Protein AF-A0A7C4XNE7-F1 (afdb_monomer_lite)

pLDDT: mean 83.35, std 9.61, range [59.5, 94.69]

Radius of gyration: 12.19 Å; chains: 1; bounding box: 27×19×32 Å

Foldseek 3Di:
DDDDADDFDDDPQWTFDADVPDPVRTPDIGNHPPVVVVVCVVVVHDD

Sequence (47 aa):
MFRVIPAVDLRGGKVVRLRQGREEEITFSLDDPVGGAGSWRGRGGRG

Structure (mmCIF, N/CA/C/O backbone):
data_AF-A0A7C4XNE7-F1
#
_entry.id   AF-A0A7C4XNE7-F1
#
loop_
_atom_site.group_PDB
_atom_site.id
_atom_site.type_symbol
_atom_site.label_atom_id
_atom_site.label_alt_id
_atom_site.label_comp_id
_atom_site.label_asym_id
_atom_site.label_entity_id
_atom_site.label_seq_id
_atom_site.pdbx_PDB_ins_code
_atom_site.Cartn_x
_atom_site.Cartn_y
_atom_site.Cartn_z
_atom_site.occupancy
_atom_site.B_iso_or_equiv
_atom_site.auth_seq_id
_atom_site.auth_comp_id
_atom_site.auth_asym_id
_atom_site.auth_atom_id
_atom_site.pdbx_PDB_model_num
ATOM 1 N N . MET A 1 1 ? -19.328 -5.784 -20.105 1.00 73.44 1 MET A N 1
ATOM 2 C CA . MET A 1 1 ? -17.880 -6.091 -20.041 1.00 73.44 1 MET A CA 1
ATOM 3 C C . MET A 1 1 ? -17.352 -5.623 -18.691 1.00 73.44 1 MET A C 1
ATOM 5 O O . MET A 1 1 ? -17.618 -4.484 -18.332 1.00 73.44 1 MET A O 1
ATOM 9 N N . PHE A 1 2 ? -16.682 -6.484 -17.926 1.00 84.25 2 PHE A N 1
ATOM 10 C CA . PHE A 1 2 ? -16.146 -6.156 -16.598 1.00 84.25 2 PHE A CA 1
ATOM 11 C C . PHE A 1 2 ? -14.743 -5.536 -16.730 1.00 84.25 2 PHE A C 1
ATOM 13 O O . PHE A 1 2 ? -13.911 -6.074 -17.461 1.00 84.25 2 PHE A O 1
ATOM 20 N N . ARG A 1 3 ? -14.477 -4.403 -16.062 1.00 83.75 3 ARG A N 1
ATOM 21 C CA . ARG A 1 3 ? -13.168 -3.720 -16.051 1.00 83.75 3 ARG A CA 1
ATOM 22 C C . ARG A 1 3 ? -12.708 -3.546 -14.608 1.00 83.75 3 ARG A C 1
ATOM 24 O O . ARG A 1 3 ? -13.371 -2.873 -13.831 1.00 83.75 3 ARG A O 1
ATOM 31 N N . VAL A 1 4 ? -11.558 -4.125 -14.281 1.00 83.88 4 VAL A N 1
ATOM 32 C CA . VAL A 1 4 ? -10.880 -3.912 -12.998 1.00 83.88 4 VAL A CA 1
ATOM 33 C C . VAL A 1 4 ? -9.975 -2.694 -13.126 1.00 83.88 4 VAL A C 1
ATOM 35 O O . VAL A 1 4 ? -9.219 -2.588 -14.094 1.00 83.88 4 VAL A O 1
ATOM 38 N N . ILE A 1 5 ? -10.056 -1.785 -12.157 1.00 84.12 5 ILE A N 1
ATOM 39 C CA . ILE A 1 5 ? -9.161 -0.634 -12.044 1.00 84.12 5 ILE A CA 1
ATOM 40 C C . ILE A 1 5 ? -8.373 -0.816 -10.745 1.00 84.12 5 ILE A C 1
ATOM 42 O O . ILE A 1 5 ? -8.976 -0.764 -9.673 1.00 84.12 5 ILE A O 1
ATOM 46 N N . PRO A 1 6 ? -7.061 -1.094 -10.814 1.00 83.38 6 PRO A N 1
ATOM 47 C CA . PRO A 1 6 ? -6.231 -1.138 -9.620 1.00 83.38 6 PRO A CA 1
ATOM 48 C C . PRO A 1 6 ? -6.072 0.275 -9.044 1.00 83.38 6 PRO A C 1
ATOM 50 O O . PRO A 1 6 ? -5.939 1.240 -9.794 1.00 83.38 6 PRO A O 1
ATOM 53 N N . ALA A 1 7 ? -6.067 0.384 -7.718 1.00 86.12 7 ALA A N 1
ATOM 54 C CA . ALA A 1 7 ? -5.876 1.637 -6.996 1.00 86.12 7 ALA A CA 1
ATOM 55 C C . ALA A 1 7 ? -4.861 1.440 -5.865 1.00 86.12 7 ALA A C 1
ATOM 57 O O . ALA A 1 7 ? -4.786 0.361 -5.270 1.00 86.12 7 ALA A O 1
ATOM 58 N N . VAL A 1 8 ? -4.082 2.484 -5.592 1.00 87.56 8 VAL A N 1
ATOM 59 C CA . VAL A 1 8 ? -3.132 2.568 -4.481 1.00 87.56 8 VAL A CA 1
ATOM 60 C C . VAL A 1 8 ? -3.220 3.963 -3.872 1.00 87.56 8 VAL A C 1
ATOM 62 O O . VAL A 1 8 ? -3.340 4.942 -4.608 1.00 87.56 8 VAL A O 1
ATOM 65 N N . ASP A 1 9 ? -3.129 4.049 -2.548 1.00 89.00 9 ASP A N 1
ATOM 66 C CA . ASP A 1 9 ? -3.062 5.325 -1.836 1.00 89.00 9 ASP A CA 1
ATOM 67 C C . ASP A 1 9 ? -1.595 5.700 -1.598 1.00 89.00 9 ASP A C 1
ATOM 69 O O . ASP A 1 9 ? 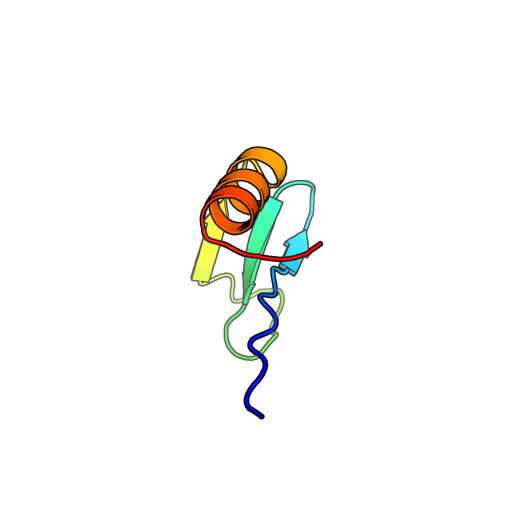-0.767 4.828 -1.321 1.00 89.00 9 ASP A O 1
ATOM 73 N N . LEU A 1 10 ? -1.264 6.992 -1.683 1.00 89.94 10 LEU A N 1
ATOM 74 C CA . LEU A 1 10 ? 0.095 7.501 -1.480 1.00 89.94 10 LEU A CA 1
ATOM 75 C C . LEU A 1 10 ? 0.146 8.494 -0.317 1.00 89.94 10 LEU A C 1
ATOM 77 O O . LEU A 1 10 ? -0.648 9.432 -0.260 1.00 89.94 10 LEU A O 1
ATOM 81 N N . ARG A 1 11 ? 1.126 8.333 0.578 1.00 88.62 11 ARG A N 1
ATOM 82 C CA . ARG A 1 11 ? 1.411 9.286 1.662 1.00 88.62 11 ARG A CA 1
ATOM 83 C C . ARG A 1 11 ? 2.906 9.354 1.943 1.00 88.62 11 ARG A C 1
ATOM 85 O O . ARG A 1 11 ? 3.541 8.331 2.177 1.00 88.62 11 ARG A O 1
ATOM 92 N N . GLY A 1 12 ? 3.474 10.562 1.929 1.00 87.62 12 GLY A N 1
ATOM 93 C CA . GLY A 1 12 ? 4.887 10.784 2.270 1.00 87.62 12 GLY A CA 1
ATOM 94 C C . GLY A 1 12 ? 5.876 9.981 1.414 1.00 87.62 12 GLY A C 1
ATOM 95 O O . GLY A 1 12 ? 6.885 9.518 1.931 1.00 87.62 12 GLY A O 1
ATOM 96 N N . GLY A 1 13 ? 5.558 9.758 0.135 1.00 89.06 13 GLY A N 1
ATOM 97 C CA . GLY A 1 13 ? 6.380 8.957 -0.782 1.00 89.06 13 GLY A CA 1
ATOM 98 C C . GLY A 1 13 ? 6.184 7.441 -0.682 1.00 89.06 13 GLY A C 1
ATOM 99 O O . GLY A 1 13 ? 6.848 6.712 -1.4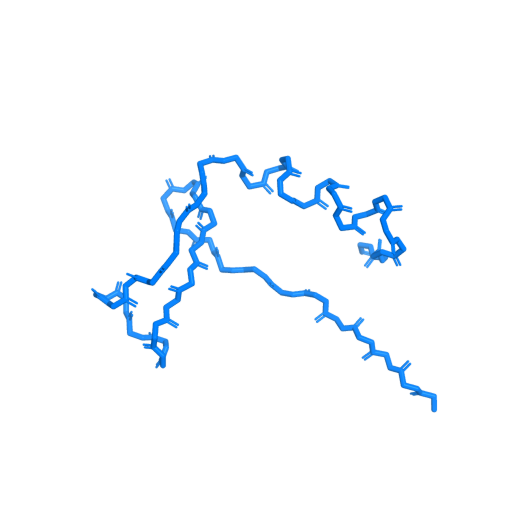06 1.00 89.06 13 GLY A O 1
ATOM 100 N N . LYS A 1 14 ? 5.267 6.961 0.166 1.00 89.50 14 LYS A N 1
ATOM 101 C CA . LYS A 1 14 ? 4.991 5.533 0.382 1.00 89.50 14 LYS A CA 1
ATOM 102 C C . LYS A 1 14 ? 3.608 5.154 -0.131 1.00 89.50 14 LYS A C 1
ATOM 104 O O . LYS A 1 14 ? 2.685 5.966 -0.053 1.00 89.50 14 LYS A O 1
ATOM 109 N N . VAL A 1 15 ? 3.441 3.911 -0.578 1.00 93.06 15 VAL A N 1
ATOM 110 C CA . VAL A 1 15 ? 2.105 3.315 -0.748 1.00 93.06 15 VAL A CA 1
ATOM 111 C C . VAL A 1 15 ? 1.565 2.958 0.622 1.00 93.06 15 VAL A C 1
ATOM 113 O O . VAL A 1 15 ? 2.294 2.384 1.429 1.00 93.06 15 VAL A O 1
ATOM 116 N N . VAL A 1 16 ? 0.299 3.268 0.885 1.00 93.88 16 VAL A N 1
ATOM 117 C CA . VAL A 1 16 ? -0.369 2.950 2.150 1.00 93.88 16 VAL A CA 1
ATOM 118 C C . VAL A 1 16 ? -1.708 2.256 1.915 1.00 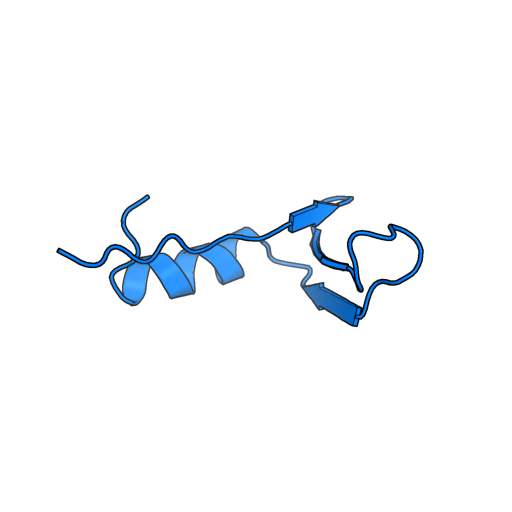93.88 16 VAL A C 1
ATOM 120 O O . VAL A 1 16 ? -2.283 2.332 0.832 1.00 93.88 16 VAL A O 1
ATOM 123 N N . ARG A 1 17 ? -2.213 1.565 2.941 1.00 94.69 17 ARG A N 1
ATOM 124 C CA . ARG A 1 17 ? -3.617 1.141 3.018 1.00 94.69 17 ARG A CA 1
ATOM 125 C C . ARG A 1 17 ? -4.204 1.553 4.352 1.00 94.69 17 ARG A C 1
ATOM 127 O O . ARG A 1 17 ? -3.752 1.076 5.395 1.00 94.69 17 ARG A O 1
ATOM 134 N N . LEU A 1 18 ? -5.245 2.370 4.313 1.00 94.31 18 LEU A N 1
ATOM 135 C CA . LEU A 1 18 ? -5.945 2.835 5.505 1.00 94.31 18 LEU A CA 1
ATOM 136 C C . LEU A 1 18 ? -7.114 1.911 5.846 1.00 94.31 18 LEU A C 1
ATOM 138 O O . LEU A 1 18 ? -7.823 1.433 4.954 1.00 94.31 18 LEU A O 1
ATOM 142 N N . ARG A 1 19 ? -7.369 1.678 7.135 1.00 93.81 19 ARG A N 1
ATOM 143 C CA . ARG A 1 19 ? -8.623 1.051 7.561 1.00 93.81 19 ARG A CA 1
ATOM 144 C C . ARG A 1 19 ? -9.733 2.093 7.491 1.00 93.81 19 ARG A C 1
ATOM 146 O O . ARG A 1 19 ? -9.673 3.122 8.153 1.00 93.81 19 ARG A O 1
ATOM 153 N N . GLN A 1 20 ? -10.742 1.831 6.659 1.00 93.50 20 GLN A N 1
ATOM 154 C CA . GLN A 1 20 ? -11.900 2.720 6.475 1.00 93.50 20 GLN A CA 1
ATOM 155 C C . GLN A 1 20 ? -11.530 4.178 6.120 1.00 93.50 20 GLN A C 1
ATOM 157 O O . GLN A 1 20 ? -12.270 5.095 6.457 1.00 93.50 20 GLN A O 1
ATOM 162 N N . GLY A 1 21 ? -10.387 4.403 5.459 1.00 89.69 21 GLY A N 1
ATOM 163 C CA . GLY A 1 21 ? -9.941 5.742 5.050 1.00 89.69 21 GLY A CA 1
ATOM 164 C C . GLY A 1 21 ? -9.421 6.639 6.180 1.00 89.69 21 GLY A C 1
ATOM 165 O O . GLY A 1 21 ? -9.169 7.813 5.936 1.00 89.69 21 GLY A O 1
ATOM 166 N N . ARG A 1 22 ? -9.251 6.114 7.400 1.00 91.88 22 ARG A N 1
ATOM 167 C CA . ARG A 1 22 ? -8.698 6.866 8.535 1.00 91.88 22 ARG A CA 1
ATOM 168 C C . ARG A 1 22 ? -7.183 6.943 8.434 1.00 91.88 22 ARG A C 1
ATOM 170 O O . ARG A 1 22 ? -6.519 5.907 8.392 1.00 91.88 22 ARG A O 1
ATOM 177 N N . GLU A 1 23 ? -6.645 8.155 8.379 1.00 88.69 23 GLU A N 1
ATOM 178 C CA . GLU A 1 23 ? -5.217 8.412 8.159 1.00 88.69 23 GLU A C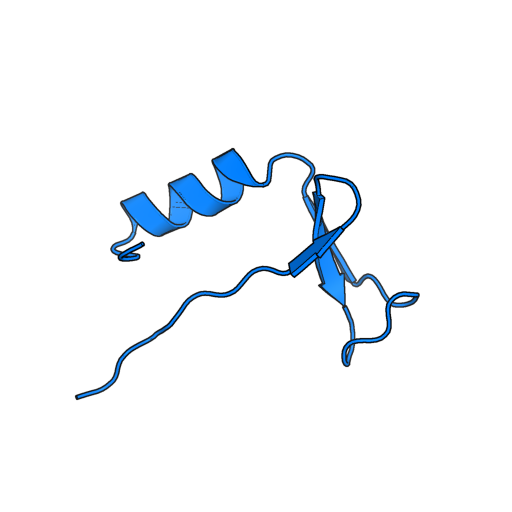A 1
ATOM 179 C C . GLU A 1 23 ? -4.340 7.801 9.259 1.00 88.69 23 GLU A C 1
ATOM 181 O O . GLU A 1 23 ? -3.250 7.295 8.993 1.00 88.69 23 GLU A O 1
ATOM 186 N N . GLU A 1 24 ? -4.843 7.803 10.487 1.00 90.62 24 GLU A N 1
ATOM 187 C CA . GLU A 1 24 ? -4.209 7.250 11.676 1.00 90.62 24 GLU A CA 1
ATOM 188 C C . GLU A 1 24 ? -4.229 5.714 11.720 1.00 90.62 24 GLU A C 1
ATOM 190 O O . GLU A 1 24 ? -3.450 5.105 12.453 1.00 90.62 24 GLU A O 1
ATOM 195 N N . GLU A 1 25 ? -5.068 5.065 10.910 1.00 94.50 25 GLU A N 1
ATOM 196 C CA . GLU A 1 25 ? -5.226 3.610 10.892 1.00 94.50 25 GLU A CA 1
ATOM 197 C C . GLU A 1 25 ? -4.552 2.974 9.664 1.00 94.50 25 GLU A C 1
ATOM 199 O O . GLU A 1 25 ? -5.186 2.296 8.847 1.00 94.50 25 GLU A O 1
ATOM 204 N N . ILE A 1 26 ? -3.236 3.169 9.528 1.00 92.44 26 ILE A N 1
ATOM 205 C CA . ILE A 1 26 ? -2.434 2.506 8.490 1.00 92.44 26 ILE A CA 1
ATOM 206 C C . ILE A 1 26 ? -2.328 1.006 8.796 1.00 92.44 26 ILE A C 1
ATOM 208 O O . ILE A 1 26 ? -1.803 0.593 9.825 1.00 92.44 26 ILE A O 1
ATOM 212 N N . THR A 1 27 ? -2.785 0.178 7.859 1.00 94.31 27 THR A N 1
ATOM 213 C CA . THR A 1 27 ? -2.729 -1.295 7.947 1.00 94.31 27 THR A CA 1
ATOM 214 C C . THR A 1 27 ? -1.627 -1.916 7.094 1.00 94.31 27 THR A C 1
ATOM 216 O O . THR A 1 27 ? -1.305 -3.087 7.266 1.00 94.31 27 THR A O 1
ATOM 219 N N . PHE A 1 28 ? -1.074 -1.155 6.151 1.00 92.12 28 PHE A N 1
ATOM 220 C CA . PHE A 1 28 ? 0.001 -1.582 5.261 1.00 92.12 28 PHE A CA 1
ATOM 221 C C . PHE A 1 28 ? 0.767 -0.358 4.758 1.00 92.12 28 PHE A C 1
ATOM 223 O O . PHE A 1 28 ? 0.143 0.669 4.476 1.00 92.12 28 PHE A O 1
ATOM 230 N N . SER A 1 29 ? 2.087 -0.481 4.607 1.00 91.25 29 SER A N 1
ATOM 231 C CA . SER A 1 29 ? 2.937 0.516 3.958 1.00 91.25 29 SER A CA 1
ATOM 232 C C . SER A 1 29 ? 4.035 -0.136 3.110 1.00 91.25 29 SER A C 1
ATOM 234 O O . SER A 1 29 ? 4.533 -1.211 3.443 1.00 91.25 29 SER A O 1
ATOM 236 N N . LEU A 1 30 ? 4.405 0.514 2.004 1.00 88.69 30 LEU A N 1
ATOM 237 C CA . LEU A 1 30 ? 5.506 0.117 1.121 1.00 88.69 30 LEU A CA 1
ATOM 238 C C . LEU A 1 30 ? 6.290 1.358 0.678 1.00 88.69 30 LEU A C 1
ATOM 240 O O . LEU A 1 30 ? 5.695 2.329 0.212 1.00 88.69 30 LEU A O 1
ATOM 244 N N . ASP A 1 31 ? 7.617 1.302 0.788 1.00 88.88 31 ASP A N 1
ATOM 245 C CA . ASP A 1 31 ? 8.509 2.443 0.530 1.00 88.88 31 ASP A CA 1
ATOM 246 C C . ASP A 1 31 ? 8.787 2.708 -0.958 1.00 88.88 31 ASP A C 1
ATOM 248 O O . ASP A 1 31 ? 9.161 3.821 -1.310 1.00 88.88 31 ASP A O 1
ATOM 252 N N . ASP A 1 32 ? 8.588 1.713 -1.829 1.00 83.81 32 ASP A N 1
ATOM 253 C CA . ASP A 1 32 ? 8.803 1.833 -3.275 1.00 83.81 32 ASP A CA 1
ATOM 254 C C . ASP A 1 32 ? 7.467 1.837 -4.047 1.00 83.81 32 ASP A C 1
ATOM 256 O O . ASP A 1 32 ? 6.989 0.785 -4.500 1.00 83.81 32 ASP A O 1
ATOM 260 N N . PRO A 1 33 ? 6.827 3.011 -4.209 1.00 77.88 33 PRO A N 1
ATOM 261 C CA . PRO A 1 33 ? 5.579 3.127 -4.957 1.00 77.88 33 PRO A CA 1
ATOM 262 C C . PRO A 1 33 ? 5.738 2.791 -6.443 1.00 77.88 33 PRO A C 1
ATOM 264 O O . PRO A 1 33 ? 4.786 2.316 -7.068 1.00 77.88 33 PRO A O 1
ATOM 267 N N . VAL A 1 34 ? 6.932 2.993 -7.009 1.00 80.56 34 VAL A N 1
ATOM 268 C CA . VAL A 1 34 ? 7.211 2.749 -8.428 1.00 80.56 34 VAL A CA 1
ATOM 269 C C . VAL A 1 34 ? 7.358 1.254 -8.691 1.00 80.56 34 VAL A C 1
ATOM 271 O O . VAL A 1 34 ? 6.712 0.735 -9.604 1.00 80.56 34 VAL A O 1
ATOM 274 N N . GLY A 1 35 ? 8.130 0.538 -7.872 1.00 76.31 35 GLY A N 1
ATOM 275 C CA . GLY A 1 35 ? 8.246 -0.919 -7.946 1.00 76.31 35 GLY A CA 1
ATOM 276 C C . GLY A 1 35 ? 6.904 -1.616 -7.723 1.00 76.31 35 GLY A C 1
ATOM 277 O O . GLY A 1 35 ? 6.547 -2.537 -8.467 1.00 76.31 35 GLY A O 1
ATOM 278 N N . GLY A 1 36 ? 6.102 -1.108 -6.778 1.00 72.69 36 GLY A N 1
ATOM 279 C CA . GLY A 1 36 ? 4.722 -1.541 -6.568 1.00 72.69 36 GLY A CA 1
ATOM 280 C C . GLY A 1 36 ? 3.880 -1.422 -7.841 1.00 72.69 36 GLY A C 1
ATOM 281 O O . GLY A 1 36 ? 3.328 -2.420 -8.303 1.00 72.69 36 GLY A O 1
ATOM 282 N N . ALA 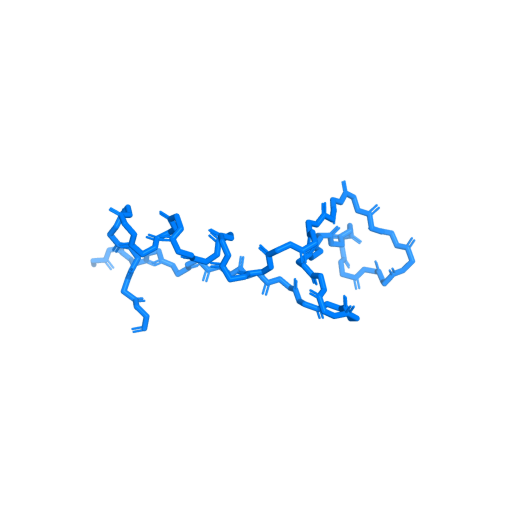A 1 37 ? 3.826 -0.231 -8.448 1.00 72.81 37 ALA A N 1
ATOM 283 C CA . ALA A 1 37 ? 3.084 0.035 -9.686 1.00 72.81 37 ALA A CA 1
ATOM 284 C C . ALA A 1 37 ? 3.594 -0.776 -10.896 1.00 72.81 37 ALA A C 1
ATOM 286 O O . ALA A 1 37 ? 2.795 -1.271 -11.699 1.00 72.81 37 ALA A O 1
ATOM 287 N N . GLY A 1 38 ? 4.911 -0.966 -11.014 1.00 72.19 38 GLY A N 1
ATOM 288 C CA . GLY A 1 38 ? 5.542 -1.722 -12.099 1.00 72.19 38 GLY A CA 1
ATOM 289 C C . GLY A 1 38 ? 5.074 -3.178 -12.173 1.00 72.19 38 GLY A C 1
ATOM 290 O O . GLY A 1 38 ? 4.786 -3.682 -13.262 1.00 72.19 38 GLY A O 1
ATOM 291 N N . SER A 1 39 ? 4.891 -3.826 -11.017 1.00 71.19 39 SER A N 1
ATOM 292 C CA . SER A 1 39 ? 4.356 -5.193 -10.929 1.00 71.19 39 SER A CA 1
ATOM 293 C C . SER A 1 39 ? 2.938 -5.315 -11.513 1.00 71.19 39 SER A C 1
ATOM 295 O O . SER A 1 39 ? 2.616 -6.288 -12.200 1.00 71.19 39 SER A O 1
ATOM 297 N N . TRP A 1 40 ? 2.085 -4.300 -11.325 1.00 72.00 40 TRP A N 1
ATOM 298 C CA . TRP A 1 40 ? 0.723 -4.288 -11.882 1.00 72.00 40 TRP A CA 1
ATOM 299 C C . TRP A 1 40 ? 0.713 -4.123 -13.396 1.00 72.00 40 TRP A C 1
ATOM 301 O O . TRP A 1 40 ? -0.060 -4.794 -14.085 1.00 72.00 40 TRP A O 1
ATOM 311 N N . ARG A 1 41 ? 1.599 -3.274 -13.921 1.00 70.75 41 ARG A N 1
ATOM 312 C CA . ARG A 1 41 ? 1.735 -3.057 -15.364 1.00 70.75 41 ARG A CA 1
ATOM 313 C C . ARG A 1 41 ? 2.170 -4.335 -16.086 1.00 70.75 41 ARG A C 1
ATOM 315 O O . ARG A 1 41 ? 1.607 -4.664 -17.127 1.00 70.75 41 ARG A O 1
ATOM 322 N N . GLY A 1 42 ? 3.087 -5.108 -15.497 1.00 68.56 42 GLY A N 1
ATOM 323 C CA . GLY A 1 42 ? 3.496 -6.419 -16.019 1.00 68.56 42 GLY A CA 1
ATOM 324 C C . GLY A 1 42 ? 2.387 -7.482 -16.002 1.00 68.56 42 GLY A C 1
ATOM 325 O O . GLY A 1 42 ? 2.421 -8.421 -16.791 1.00 68.56 42 GLY A O 1
ATOM 326 N N . ARG A 1 43 ? 1.368 -7.318 -15.148 1.00 74.62 43 ARG A N 1
ATOM 327 C CA . ARG A 1 43 ? 0.236 -8.253 -14.985 1.00 74.62 43 ARG A CA 1
ATOM 328 C C . ARG A 1 43 ? -1.011 -7.861 -15.790 1.00 74.62 43 ARG A C 1
ATOM 330 O O . ARG A 1 43 ? -2.090 -8.393 -15.543 1.00 74.62 43 ARG A O 1
ATOM 337 N N . GLY A 1 44 ? -0.881 -6.943 -16.750 1.00 67.12 44 GLY A N 1
ATOM 338 C CA . GLY A 1 44 ? -1.982 -6.510 -17.620 1.00 67.12 44 GLY A CA 1
ATOM 339 C C . GLY A 1 44 ? -2.739 -5.270 -17.132 1.00 67.12 44 GLY A C 1
ATOM 340 O O . GLY A 1 44 ? -3.766 -4.914 -17.714 1.00 67.12 44 GLY A O 1
ATOM 341 N N . GLY A 1 45 ? -2.236 -4.588 -16.097 1.00 65.50 45 GLY A N 1
ATOM 342 C CA . GLY A 1 45 ? -2.702 -3.258 -15.720 1.00 65.50 45 GLY A CA 1
ATOM 343 C C . GLY A 1 45 ? -2.406 -2.261 -16.839 1.00 65.50 45 GLY A C 1
ATOM 344 O O . GLY A 1 45 ? -1.248 -2.026 -17.184 1.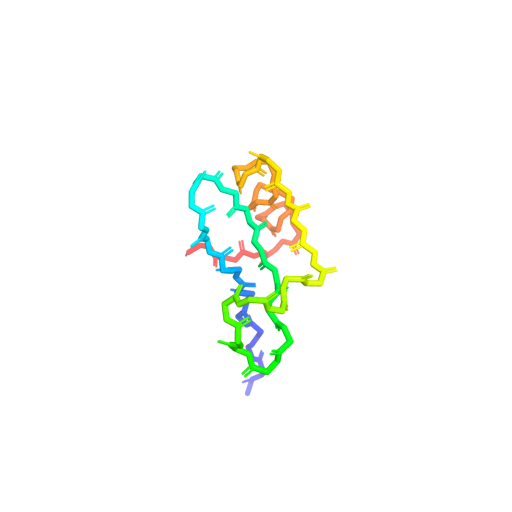00 65.50 45 GLY A O 1
ATOM 345 N N . ARG A 1 46 ? -3.455 -1.682 -17.425 1.00 65.38 46 ARG A N 1
ATOM 346 C CA . ARG A 1 46 ? -3.316 -0.550 -18.346 1.00 65.38 46 ARG A CA 1
ATOM 347 C C . ARG A 1 46 ? -3.264 0.729 -17.512 1.00 65.38 46 ARG A C 1
ATOM 349 O O . ARG A 1 46 ? -4.171 0.937 -16.707 1.00 65.38 46 ARG A O 1
ATOM 356 N N . GLY A 1 47 ? -2.176 1.486 -17.673 1.00 59.50 47 GLY A N 1
ATOM 357 C CA . GLY A 1 47 ? -1.994 2.813 -17.075 1.00 59.50 47 GLY A CA 1
ATOM 358 C C . GLY A 1 47 ? -2.901 3.853 -17.707 1.00 59.50 47 GLY A C 1
ATOM 359 O O . GLY A 1 47 ? -3.329 3.623 -18.863 1.00 59.50 47 GLY A O 1
#

Secondary structure (DSSP, 8-state):
--------EEETTEEEEEGGG-TT-EEEEES-HHHHHHHHHHTT---